Protein AF-A0A1Z8SQ31-F1 (afdb_monomer_lite)

Radius of gyration: 11.69 Å; chains: 1; bounding box: 31×21×25 Å

Secondary structure (DSSP, 8-state):
-EEEEETTTTEEEEE-TTT-TT-----TT-GGGHHHHHHHHHHHHHHHHHHT-

Structure (mmCIF, N/CA/C/O backbone):
data_AF-A0A1Z8SQ31-F1
#
_entry.id   AF-A0A1Z8SQ31-F1
#
loop_
_atom_site.group_PDB
_atom_site.id
_atom_site.type_symbol
_atom_site.label_atom_id
_atom_site.label_alt_id
_atom_site.label_comp_id
_atom_site.label_asym_id
_atom_site.label_entity_id
_atom_site.label_seq_id
_atom_site.pdbx_PDB_ins_code
_atom_site.Cartn_x
_atom_site.Cartn_y
_atom_site.Cartn_z
_atom_site.occupancy
_atom_site.B_iso_or_equiv
_atom_site.auth_seq_id
_atom_site.auth_comp_id
_atom_site.auth_asym_id
_atom_site.auth_atom_id
_atom_site.pdbx_PDB_model_num
ATOM 1 N N . TYR A 1 1 ? -2.747 -4.078 6.462 1.00 96.06 1 TYR A N 1
ATOM 2 C CA . TYR A 1 1 ? -2.576 -3.069 5.402 1.00 96.06 1 TYR A CA 1
ATOM 3 C C . TYR A 1 1 ? -1.836 -3.636 4.210 1.00 96.06 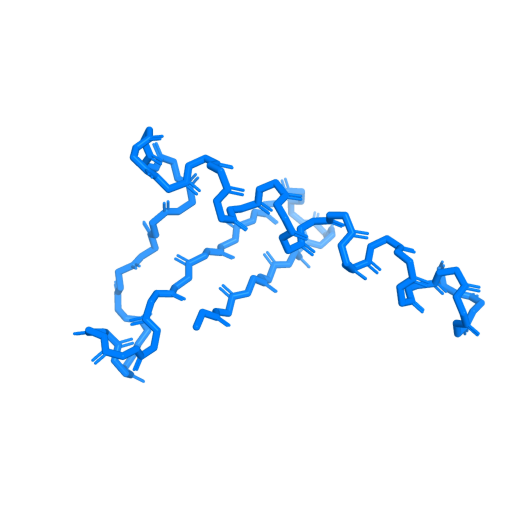1 TYR A C 1
ATOM 5 O O . TYR A 1 1 ? -0.803 -4.279 4.396 1.00 96.06 1 TYR A O 1
ATOM 13 N N . LYS A 1 2 ? -2.344 -3.355 3.014 1.00 97.75 2 LYS A N 1
ATOM 14 C CA . LYS A 1 2 ? -1.748 -3.691 1.717 1.00 97.75 2 LYS A CA 1
ATOM 15 C C . LYS A 1 2 ? -1.612 -2.402 0.909 1.00 97.75 2 LYS A C 1
ATOM 17 O O . LYS A 1 2 ? -2.510 -1.571 0.960 1.00 97.75 2 LYS A O 1
ATOM 22 N N . LEU A 1 3 ? -0.482 -2.223 0.227 1.00 98.00 3 LEU A N 1
ATOM 23 C CA . LEU A 1 3 ? -0.215 -1.086 -0.656 1.00 98.00 3 LEU A CA 1
ATOM 24 C C . LEU A 1 3 ? 0.245 -1.637 -2.003 1.00 98.00 3 LEU A C 1
ATOM 26 O O . LEU A 1 3 ? 1.227 -2.384 -2.046 1.00 98.00 3 LEU A O 1
ATOM 30 N N . ILE A 1 4 ? -0.452 -1.265 -3.071 1.00 97.25 4 ILE A N 1
ATOM 31 C CA . ILE A 1 4 ? -0.185 -1.714 -4.438 1.00 97.25 4 ILE A CA 1
ATOM 32 C C . ILE A 1 4 ? 0.118 -0.481 -5.290 1.00 97.25 4 ILE A C 1
ATOM 34 O O . ILE A 1 4 ? -0.565 0.535 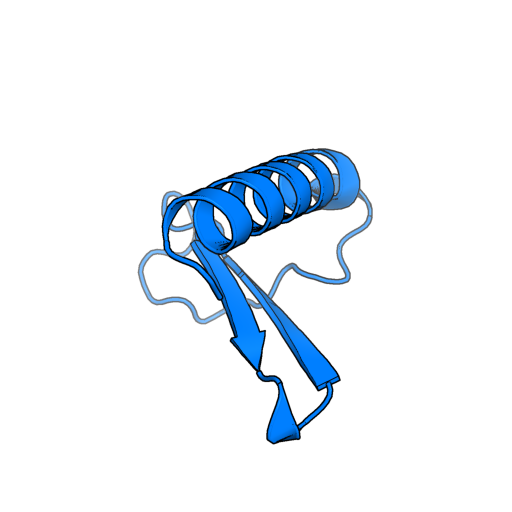-5.178 1.00 97.25 4 ILE A O 1
ATOM 38 N N . SER A 1 5 ? 1.167 -0.558 -6.110 1.00 95.25 5 SER A N 1
ATOM 39 C CA . SER A 1 5 ? 1.501 0.459 -7.110 1.00 95.25 5 SER A CA 1
ATOM 40 C C . SER A 1 5 ? 1.407 -0.177 -8.487 1.00 95.25 5 SER A C 1
ATOM 42 O O . SER A 1 5 ? 2.163 -1.105 -8.781 1.00 95.25 5 SER A O 1
ATOM 44 N N . PHE A 1 6 ? 0.488 0.319 -9.309 1.00 95.25 6 PHE A N 1
ATOM 45 C CA . PHE A 1 6 ? 0.339 -0.093 -10.699 1.00 95.25 6 PHE A CA 1
ATOM 46 C C . PHE A 1 6 ? 1.153 0.861 -11.572 1.00 95.25 6 PHE A C 1
ATOM 48 O O . PHE A 1 6 ? 0.722 1.978 -11.862 1.00 95.25 6 PHE A O 1
ATOM 55 N N . TYR A 1 7 ? 2.363 0.448 -11.952 1.00 90.56 7 TYR A N 1
ATOM 56 C CA . TYR A 1 7 ? 3.317 1.327 -12.639 1.00 90.56 7 TYR A CA 1
ATOM 57 C C . TYR A 1 7 ? 2.850 1.738 -14.037 1.00 90.56 7 TYR A C 1
ATOM 59 O O . TYR A 1 7 ? 3.025 2.900 -14.400 1.00 90.56 7 TYR A O 1
ATOM 67 N N . ASP A 1 8 ? 2.190 0.831 -14.763 1.00 94.38 8 ASP A N 1
ATOM 68 C CA . ASP A 1 8 ? 1.673 1.091 -16.114 1.00 94.38 8 ASP A CA 1
ATOM 69 C C . ASP A 1 8 ? 0.620 2.206 -16.120 1.00 94.38 8 ASP A C 1
ATOM 71 O O . ASP A 1 8 ? 0.560 3.019 -17.040 1.00 94.38 8 ASP A O 1
ATOM 75 N N . TYR A 1 9 ? -0.164 2.294 -15.043 1.00 94.12 9 TYR A N 1
ATOM 76 C CA . TYR A 1 9 ? -1.256 3.258 -14.900 1.00 94.12 9 TYR A CA 1
ATOM 77 C C . TYR A 1 9 ? -0.910 4.437 -13.983 1.00 94.12 9 TYR A C 1
ATOM 79 O O . TYR A 1 9 ? -1.709 5.359 -13.839 1.00 94.12 9 TYR A O 1
ATOM 87 N N . LYS A 1 10 ? 0.277 4.435 -13.360 1.00 93.00 10 LYS A N 1
ATOM 88 C CA . LYS A 1 10 ? 0.702 5.414 -12.340 1.00 93.00 10 LYS A CA 1
ATOM 89 C C . LYS A 1 10 ? -0.304 5.566 -11.189 1.00 93.00 10 LYS A C 1
ATOM 91 O O . LYS A 1 10 ? -0.391 6.630 -10.574 1.00 93.00 10 LYS A O 1
ATOM 96 N N . THR A 1 11 ? -1.043 4.506 -10.875 1.00 95.75 11 THR A N 1
ATOM 97 C CA . THR A 1 11 ? -2.055 4.497 -9.816 1.00 95.75 11 THR A CA 1
ATOM 98 C C . THR A 1 11 ? -1.581 3.725 -8.594 1.00 95.75 11 THR A C 1
ATOM 100 O O . THR A 1 11 ? -0.647 2.916 -8.637 1.00 95.75 11 THR A O 1
ATOM 103 N N . TRP A 1 12 ? -2.231 4.012 -7.471 1.00 97.44 12 TRP A N 1
ATOM 104 C CA . TRP A 1 12 ? -1.986 3.350 -6.202 1.00 97.44 12 TRP A CA 1
ATOM 105 C C . TRP A 1 12 ? -3.298 2.918 -5.570 1.00 97.44 12 TRP A C 1
ATOM 107 O O . TRP A 1 12 ? -4.310 3.614 -5.656 1.00 97.44 12 TRP A O 1
ATOM 117 N N . GLU A 1 13 ? -3.232 1.795 -4.871 1.00 98.06 13 GLU A N 1
ATOM 118 C CA . GLU A 1 13 ? -4.327 1.289 -4.058 1.00 98.06 13 GLU A CA 1
ATOM 119 C C . GLU A 1 13 ? -3.826 0.948 -2.661 1.00 98.06 13 GLU A C 1
ATOM 121 O O . GLU A 1 13 ? -2.686 0.501 -2.472 1.00 98.06 13 GLU A O 1
ATOM 126 N N . PHE A 1 14 ? -4.681 1.181 -1.669 1.00 98.50 14 PHE A N 1
ATOM 127 C CA . PHE A 1 14 ? -4.367 0.943 -0.269 1.00 98.50 14 PHE A CA 1
ATOM 128 C C . PHE A 1 14 ? -5.571 0.363 0.471 1.00 98.50 14 PHE A C 1
ATOM 130 O O . PHE A 1 14 ? -6.651 0.944 0.440 1.00 98.50 14 PHE A O 1
ATOM 137 N N . TYR A 1 15 ? -5.355 -0.745 1.182 1.00 98.44 15 TYR A N 1
ATOM 138 C CA . TYR A 1 15 ? -6.417 -1.502 1.851 1.00 98.44 15 TYR A CA 1
ATOM 139 C C . TYR A 1 15 ? -6.078 -1.801 3.308 1.00 98.44 15 TYR A C 1
ATOM 141 O O . TYR A 1 15 ? -4.957 -2.224 3.633 1.00 98.44 15 TYR A O 1
ATOM 149 N N . ASP A 1 16 ? -7.065 -1.656 4.193 1.00 97.94 16 ASP A N 1
ATOM 150 C CA . ASP A 1 16 ? -7.004 -2.152 5.567 1.00 97.94 16 ASP A CA 1
ATOM 151 C C . ASP A 1 16 ? -7.549 -3.580 5.647 1.00 97.94 16 ASP A C 1
ATOM 153 O O . ASP A 1 16 ? -8.693 -3.792 6.018 1.00 97.94 16 ASP A O 1
ATOM 157 N N . LEU A 1 17 ? -6.693 -4.568 5.381 1.00 97.50 17 LEU A N 1
ATOM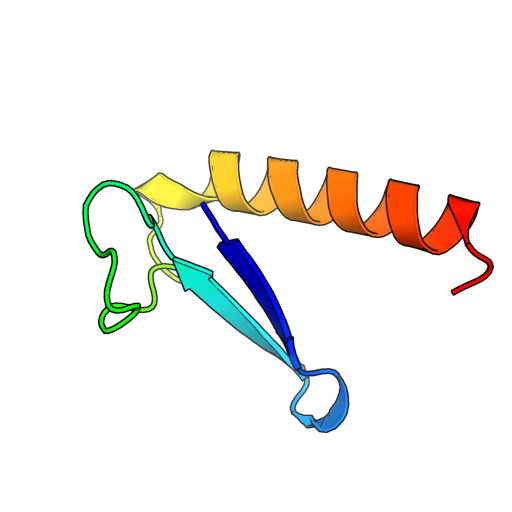 158 C CA . LEU A 1 17 ? -7.057 -5.993 5.436 1.00 97.50 17 LEU A CA 1
ATOM 159 C C . LEU A 1 17 ? -7.657 -6.471 6.774 1.00 97.50 17 LEU A C 1
ATOM 161 O O . LEU A 1 17 ? -8.199 -7.569 6.830 1.00 97.50 17 LEU A O 1
ATOM 165 N N . LYS A 1 18 ? -7.533 -5.701 7.867 1.00 97.12 18 LYS A N 1
ATOM 166 C CA . LYS A 1 18 ? -8.189 -6.050 9.134 1.00 97.12 18 LYS A CA 1
ATOM 167 C C . LYS A 1 18 ? -9.678 -5.695 9.113 1.00 97.12 18 LYS A C 1
ATOM 169 O O . LYS A 1 18 ? -10.469 -6.411 9.717 1.00 97.12 18 LYS A O 1
ATOM 174 N N . LYS A 1 19 ? -10.040 -4.576 8.483 1.00 96.69 19 LYS A N 1
ATOM 175 C CA . LYS A 1 19 ? -11.423 -4.074 8.395 1.00 96.69 19 LYS A CA 1
ATOM 176 C C . LYS A 1 19 ? -12.110 -4.452 7.083 1.00 96.69 19 LYS A C 1
ATOM 178 O O . LYS A 1 19 ? -13.323 -4.591 7.063 1.00 96.69 19 LYS A O 1
ATOM 183 N N . ASP A 1 20 ? -11.326 -4.603 6.025 1.00 97.56 20 ASP A N 1
ATOM 184 C CA . ASP A 1 20 ? -11.732 -4.868 4.648 1.00 97.56 20 ASP A CA 1
ATOM 185 C C . ASP A 1 20 ? -10.887 -6.034 4.095 1.00 97.56 20 ASP A C 1
ATOM 187 O O . ASP A 1 20 ? -9.973 -5.829 3.292 1.00 97.56 20 ASP A O 1
ATOM 191 N N . PRO A 1 21 ? -11.104 -7.267 4.598 1.00 97.44 21 PRO A N 1
ATOM 192 C CA . PRO A 1 21 ? -10.327 -8.439 4.190 1.00 97.44 21 PRO A CA 1
ATOM 193 C C . PRO A 1 21 ? -10.556 -8.832 2.724 1.00 97.44 21 PRO A C 1
ATOM 195 O O . PRO A 1 21 ? -9.698 -9.484 2.138 1.00 97.44 21 PRO A O 1
ATOM 198 N N . GLU A 1 22 ? -11.687 -8.429 2.142 1.00 98.00 22 GLU A N 1
ATOM 199 C CA . GLU A 1 22 ? -12.052 -8.688 0.743 1.00 98.00 22 GLU A CA 1
ATOM 200 C C . GLU A 1 22 ? -11.525 -7.614 -0.227 1.00 98.00 22 GLU A C 1
ATOM 202 O O . GLU A 1 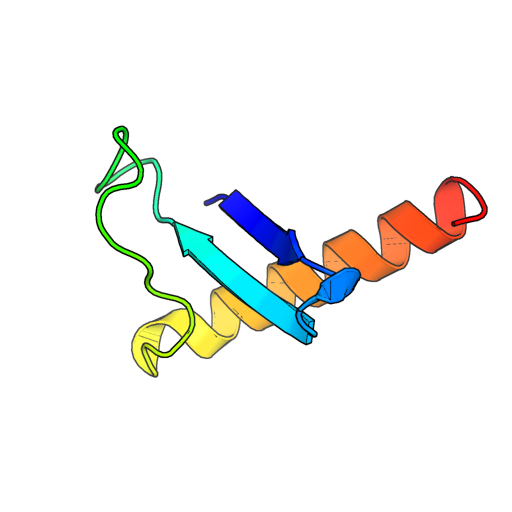22 ? -11.737 -7.729 -1.430 1.00 98.00 22 GLU A O 1
ATOM 207 N N . GLU A 1 23 ? -10.805 -6.599 0.272 1.00 97.44 23 GLU A N 1
ATOM 208 C CA . GLU A 1 23 ? -10.170 -5.544 -0.538 1.00 97.44 23 GLU A CA 1
ATOM 209 C C . GLU A 1 23 ? -11.161 -4.757 -1.423 1.00 97.44 23 GLU A C 1
ATOM 211 O O . GLU A 1 23 ? -10.834 -4.326 -2.530 1.00 97.44 23 GLU A O 1
ATOM 216 N N . LEU A 1 24 ? -12.388 -4.544 -0.939 1.00 97.50 24 LEU A N 1
ATOM 217 C CA . LEU A 1 24 ? -13.445 -3.866 -1.695 1.00 97.50 24 LEU A CA 1
ATOM 218 C C . LEU A 1 24 ? -13.339 -2.335 -1.623 1.00 97.50 24 LEU A C 1
ATOM 220 O O . LEU A 1 24 ? -13.911 -1.632 -2.457 1.00 97.50 24 LEU A O 1
ATOM 224 N N . HIS A 1 25 ? -12.601 -1.797 -0.648 1.00 97.69 25 HIS A N 1
ATOM 225 C CA . HIS A 1 25 ? -12.564 -0.368 -0.350 1.00 97.69 25 HIS A CA 1
ATOM 226 C C . HIS A 1 25 ? -11.147 0.198 -0.479 1.00 97.69 25 HIS A C 1
ATOM 228 O O . HIS A 1 25 ? -10.343 0.137 0.451 1.00 97.69 25 HIS A O 1
ATOM 234 N N . ASN A 1 26 ? -10.845 0.826 -1.620 1.00 97.62 26 ASN A N 1
ATOM 235 C CA . ASN A 1 26 ? -9.575 1.530 -1.797 1.00 97.62 26 ASN A CA 1
ATOM 236 C C . ASN A 1 26 ? -9.539 2.823 -0.957 1.00 97.62 26 ASN A C 1
ATOM 238 O O . ASN A 1 26 ? -10.252 3.792 -1.225 1.00 97.62 26 ASN A O 1
ATOM 242 N N . LEU A 1 27 ? -8.656 2.853 0.040 1.00 98.00 27 LEU A N 1
ATOM 243 C CA . LEU A 1 27 ? -8.476 3.955 0.984 1.00 98.00 27 LEU A CA 1
ATOM 244 C C . LEU A 1 27 ? -7.293 4.874 0.628 1.00 98.00 27 LEU A C 1
ATOM 246 O O . LEU A 1 27 ? -6.908 5.705 1.449 1.00 98.00 27 LEU A O 1
ATOM 250 N N . PHE A 1 28 ? -6.692 4.757 -0.562 1.00 97.75 28 PHE A N 1
ATOM 251 C CA . PHE A 1 28 ? -5.475 5.508 -0.909 1.00 97.75 28 PHE A CA 1
ATOM 252 C C . PHE A 1 28 ? -5.646 7.035 -0.819 1.00 97.75 28 PHE A C 1
ATOM 254 O O . PHE A 1 28 ? -4.741 7.736 -0.375 1.00 97.75 28 PHE A O 1
ATOM 261 N N . ASN A 1 29 ? -6.823 7.554 -1.172 1.00 96.94 29 ASN A N 1
ATOM 262 C CA . ASN A 1 29 ? -7.109 8.993 -1.135 1.00 96.94 29 ASN A CA 1
ATOM 263 C C . ASN A 1 29 ? -7.694 9.471 0.208 1.00 96.94 29 ASN A C 1
ATOM 265 O O . ASN A 1 29 ? -8.099 10.625 0.324 1.00 96.94 29 ASN A O 1
ATOM 269 N N . GLN A 1 30 ? -7.770 8.603 1.223 1.00 96.94 30 GLN A N 1
ATOM 270 C CA . GLN A 1 30 ? -8.321 8.964 2.529 1.00 96.94 30 GLN A CA 1
ATOM 271 C C . GLN A 1 30 ? -7.287 9.732 3.354 1.00 96.94 30 GLN A C 1
ATOM 273 O O . GLN A 1 30 ? -6.231 9.200 3.699 1.00 96.94 30 GLN A O 1
ATOM 278 N N . GLU A 1 31 ? -7.614 10.973 3.727 1.00 96.94 31 GLU A N 1
ATOM 279 C CA . GLU A 1 31 ? -6.726 11.863 4.493 1.00 96.94 31 GLU A CA 1
ATOM 280 C C . GLU A 1 31 ? -6.225 11.208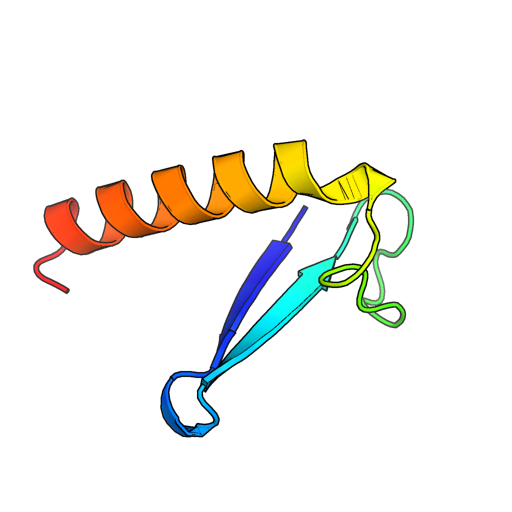 5.787 1.00 96.94 31 GLU A C 1
ATOM 282 O O . GLU A 1 31 ? -5.037 11.256 6.107 1.00 96.94 31 GLU A O 1
ATOM 287 N N . SER A 1 32 ? -7.121 10.512 6.492 1.00 96.75 32 SER A N 1
ATOM 288 C CA . SER A 1 32 ? -6.819 9.804 7.739 1.00 96.75 32 SER A CA 1
ATOM 289 C C . SER A 1 32 ? -5.770 8.699 7.572 1.00 96.75 32 SER A C 1
ATOM 291 O O . SER A 1 32 ? -5.101 8.341 8.540 1.00 96.75 32 SER A O 1
ATOM 293 N N . MET A 1 33 ? -5.588 8.174 6.356 1.00 97.19 33 MET A N 1
ATOM 294 C CA . MET A 1 33 ? -4.666 7.078 6.054 1.00 97.19 33 MET A CA 1
ATOM 295 C C . MET A 1 33 ? -3.296 7.548 5.552 1.00 97.19 33 MET A C 1
ATOM 297 O O . MET A 1 33 ? -2.392 6.722 5.405 1.00 97.19 33 MET A O 1
ATOM 301 N N . LYS A 1 34 ? -3.084 8.857 5.338 1.00 96.94 34 LYS A N 1
ATOM 302 C CA . LYS A 1 34 ? -1.826 9.392 4.783 1.00 96.94 34 LYS A CA 1
ATOM 303 C C . LYS A 1 34 ? -0.577 8.935 5.533 1.00 96.94 34 LYS A C 1
ATOM 305 O O . LYS A 1 34 ? 0.429 8.610 4.903 1.00 96.94 34 LYS A O 1
ATOM 310 N N . LEU A 1 35 ? -0.625 8.883 6.866 1.00 97.62 35 LEU A N 1
ATOM 311 C CA . LEU A 1 35 ? 0.523 8.460 7.673 1.00 97.62 35 LEU A CA 1
ATOM 312 C C . LEU A 1 35 ? 0.916 7.000 7.387 1.00 97.62 35 LEU A C 1
ATOM 314 O O . LEU A 1 35 ? 2.094 6.701 7.177 1.00 97.62 35 LEU A O 1
ATOM 318 N N . GLU A 1 36 ? -0.066 6.100 7.325 1.00 98.00 36 GLU A N 1
ATOM 319 C CA . GLU A 1 36 ? 0.163 4.679 7.044 1.00 98.00 36 GLU A CA 1
ATOM 320 C C . GLU A 1 36 ? 0.598 4.437 5.596 1.00 98.00 36 GLU A C 1
ATOM 322 O O . GLU A 1 36 ? 1.519 3.650 5.350 1.00 98.00 36 GLU A O 1
ATOM 327 N N . ILE A 1 37 ? 0.005 5.163 4.645 1.00 98.19 37 ILE A N 1
ATOM 328 C CA . ILE A 1 37 ? 0.391 5.120 3.230 1.00 98.19 37 ILE A CA 1
ATOM 329 C C . ILE A 1 37 ? 1.857 5.539 3.072 1.00 98.19 37 ILE A C 1
ATOM 331 O O . ILE A 1 37 ? 2.653 4.780 2.512 1.00 98.19 37 ILE A O 1
ATOM 335 N N . ASN A 1 38 ? 2.254 6.676 3.652 1.00 97.94 38 ASN A N 1
ATOM 336 C CA . ASN A 1 38 ? 3.634 7.170 3.606 1.00 97.94 38 ASN A CA 1
ATOM 337 C C . ASN A 1 38 ? 4.624 6.168 4.223 1.00 97.94 38 ASN A C 1
ATOM 339 O O . ASN A 1 38 ? 5.709 5.923 3.680 1.00 97.94 38 ASN A O 1
ATOM 343 N N . ARG A 1 39 ? 4.249 5.538 5.344 1.00 98.25 39 ARG A N 1
ATOM 344 C CA . ARG A 1 39 ? 5.062 4.501 5.995 1.00 98.25 39 ARG A CA 1
ATOM 345 C C . ARG A 1 39 ? 5.296 3.304 5.070 1.00 98.25 39 ARG A C 1
ATOM 347 O O . ARG A 1 39 ? 6.430 2.823 4.964 1.00 98.25 39 ARG A O 1
ATOM 354 N N . LEU A 1 40 ? 4.255 2.823 4.389 1.00 97.81 40 LEU A N 1
ATOM 355 C CA . LEU A 1 40 ? 4.369 1.692 3.468 1.00 97.81 40 LEU A CA 1
ATOM 356 C C . LEU A 1 40 ? 5.098 2.051 2.170 1.00 97.81 40 LEU A C 1
ATOM 358 O O . LEU A 1 40 ? 5.912 1.247 1.721 1.00 97.81 40 LEU A O 1
ATOM 362 N N . GLN A 1 41 ? 4.905 3.251 1.619 1.00 97.06 41 GLN A N 1
ATOM 363 C CA . GLN A 1 41 ? 5.669 3.735 0.463 1.00 97.06 41 GLN A CA 1
ATOM 364 C C . GLN A 1 41 ? 7.172 3.792 0.772 1.00 97.06 41 GLN A C 1
ATOM 366 O O . GLN A 1 41 ? 7.990 3.287 -0.002 1.00 97.06 41 GLN A O 1
ATOM 371 N N . LYS A 1 42 ? 7.553 4.313 1.950 1.00 97.56 42 LYS A N 1
ATOM 372 C CA . LYS A 1 42 ? 8.953 4.307 2.409 1.00 97.56 42 LYS A CA 1
ATOM 373 C C . LYS A 1 42 ? 9.501 2.884 2.507 1.00 97.56 42 LYS A C 1
ATOM 375 O O . LYS A 1 42 ? 10.608 2.615 2.038 1.00 97.56 42 LYS A O 1
ATOM 380 N N . ARG A 1 43 ? 8.728 1.959 3.085 1.00 96.88 43 ARG A N 1
ATOM 381 C CA . ARG A 1 43 ? 9.117 0.545 3.199 1.00 96.88 43 ARG A CA 1
ATOM 382 C C . ARG A 1 43 ? 9.255 -0.127 1.830 1.00 96.88 43 ARG A C 1
ATOM 384 O O . ARG A 1 43 ? 10.193 -0.897 1.642 1.00 96.88 43 ARG A O 1
ATOM 391 N N . LEU A 1 44 ? 8.359 0.163 0.885 1.00 95.12 44 LEU A N 1
ATOM 392 C CA . LEU A 1 44 ? 8.420 -0.351 -0.483 1.00 95.12 44 LEU A CA 1
ATOM 393 C C . LEU A 1 44 ? 9.697 0.119 -1.184 1.00 95.12 44 LEU A C 1
ATOM 395 O O . LEU A 1 44 ? 10.416 -0.711 -1.728 1.00 95.12 44 LEU A O 1
ATOM 399 N N . ARG A 1 45 ? 10.032 1.412 -1.088 1.00 94.88 45 ARG A N 1
ATOM 400 C CA . ARG A 1 45 ? 11.275 1.968 -1.647 1.00 94.88 45 ARG A CA 1
ATOM 401 C C . ARG A 1 45 ? 12.522 1.266 -1.104 1.00 94.88 45 ARG A C 1
ATOM 403 O O . ARG A 1 45 ? 13.397 0.897 -1.875 1.00 94.88 45 ARG A O 1
ATOM 410 N N . ILE A 1 46 ? 12.582 1.041 0.210 1.00 96.44 46 ILE A N 1
ATOM 411 C CA . ILE A 1 46 ? 13.704 0.328 0.846 1.00 96.44 46 ILE A CA 1
ATOM 412 C C . ILE A 1 46 ? 13.799 -1.114 0.331 1.00 96.44 46 ILE A C 1
ATOM 414 O O . ILE A 1 46 ? 14.892 -1.599 0.048 1.00 96.44 46 ILE A O 1
ATOM 418 N N . LYS A 1 47 ? 12.663 -1.809 0.191 1.00 95.44 47 LYS A N 1
ATOM 419 C CA . LYS A 1 47 ? 12.646 -3.177 -0.344 1.00 95.44 47 LYS A CA 1
ATOM 420 C C . LYS A 1 47 ? 13.102 -3.227 -1.800 1.00 95.44 47 LYS A C 1
ATOM 422 O O . LYS A 1 47 ? 13.908 -4.087 -2.120 1.00 95.44 47 LYS A O 1
ATOM 427 N N . LYS A 1 48 ? 12.628 -2.317 -2.652 1.00 93.38 48 LYS A N 1
ATOM 428 C CA . LYS A 1 48 ? 13.046 -2.240 -4.059 1.00 93.38 48 LYS A CA 1
ATOM 429 C C . LYS A 1 48 ? 14.559 -2.088 -4.193 1.00 93.38 48 LYS A C 1
ATOM 431 O O . LYS A 1 48 ? 15.196 -2.945 -4.793 1.00 93.38 48 LYS A O 1
ATOM 436 N N . ALA A 1 49 ? 15.132 -1.122 -3.470 1.00 94.50 49 ALA A N 1
ATOM 437 C CA . ALA A 1 49 ? 16.578 -0.920 -3.421 1.00 94.50 49 ALA A CA 1
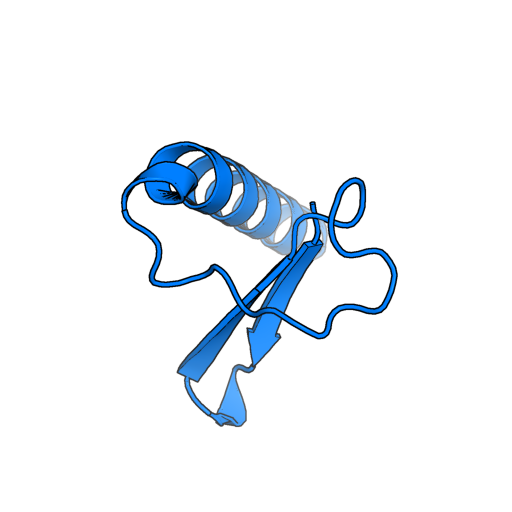ATOM 438 C C . ALA A 1 49 ? 17.338 -2.181 -2.969 1.00 94.50 49 ALA A C 1
ATOM 440 O O . ALA A 1 49 ? 18.384 -2.502 -3.522 1.00 94.50 49 ALA A O 1
ATOM 441 N N . LYS A 1 50 ? 16.799 -2.935 -1.998 1.00 95.69 50 LYS A N 1
ATOM 442 C CA . LYS A 1 50 ? 17.401 -4.196 -1.534 1.00 95.69 50 LYS A CA 1
ATOM 443 C C . LYS A 1 50 ? 17.416 -5.292 -2.609 1.00 95.69 50 LYS A C 1
ATOM 445 O O . LYS A 1 50 ? 18.331 -6.106 -2.609 1.00 95.69 50 LYS A O 1
ATOM 450 N N . PHE A 1 51 ? 16.406 -5.347 -3.474 1.00 93.50 51 PHE A N 1
ATOM 451 C CA . PHE A 1 51 ? 16.265 -6.384 -4.503 1.00 93.50 51 PHE A CA 1
ATOM 452 C C . PHE A 1 51 ? 16.700 -5.921 -5.904 1.00 93.50 51 PHE A C 1
ATOM 454 O O . PHE A 1 51 ? 16.494 -6.658 -6.862 1.00 93.50 51 PHE A O 1
ATOM 461 N N . GLY A 1 52 ? 17.312 -4.736 -6.028 1.00 85.56 52 GLY A N 1
ATOM 462 C CA . GLY A 1 52 ? 17.798 -4.207 -7.309 1.00 85.56 52 GLY A CA 1
ATOM 463 C C . GLY A 1 52 ? 16.690 -3.778 -8.278 1.00 85.56 52 GLY A C 1
ATOM 464 O O . GLY A 1 52 ? 16.899 -3.827 -9.487 1.00 85.56 52 GLY A O 1
ATOM 465 N N . LEU A 1 53 ? 15.523 -3.396 -7.747 1.00 74.31 53 LEU A N 1
ATOM 466 C CA . LEU A 1 53 ? 14.351 -2.906 -8.488 1.00 74.31 53 LEU A CA 1
ATOM 467 C C . LEU A 1 53 ? 14.160 -1.391 -8.355 1.00 74.31 53 LEU A C 1
ATOM 469 O O . LEU A 1 53 ? 14.629 -0.818 -7.343 1.00 74.31 53 LEU A O 1
#

Foldseek 3Di:
DDWDQDPVVRDIFDDDCVVCVVSPDGCPPPPVCVVVNVVVVVVVVVVCVVVVD

Sequence (53 aa):
YKLISFYDYKTWEFYDLKKDPEELHNLFNQESMKLEINRLQKRLRIKKAKFGL

pLDDT: mean 96.0, std 3.73, range [74.31, 98.5]